Protein AF-A0A952LH83-F1 (afdb_monomer_lite)

Radius of gyration: 12.83 Å; chains: 1; bounding box: 37×16×30 Å

Structure (mmCIF, N/CA/C/O backbone):
data_AF-A0A952LH83-F1
#
_entry.id   AF-A0A952LH83-F1
#
loop_
_atom_site.group_PDB
_atom_site.id
_atom_site.type_symbol
_atom_site.label_atom_id
_atom_site.label_alt_id
_atom_site.l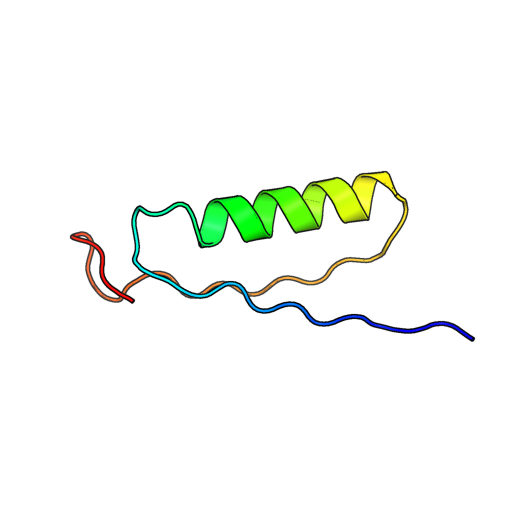abel_comp_id
_atom_site.label_asym_id
_atom_site.label_entity_id
_atom_site.label_seq_id
_atom_site.pdbx_PDB_ins_code
_atom_site.Cartn_x
_atom_site.Cartn_y
_atom_site.Cartn_z
_atom_site.occupancy
_atom_site.B_iso_or_equiv
_atom_site.auth_seq_id
_atom_site.auth_comp_id
_atom_site.auth_asym_id
_atom_site.auth_atom_id
_atom_site.pdbx_PDB_model_num
ATOM 1 N N . MET A 1 1 ? -24.243 -4.728 10.958 1.00 49.75 1 MET A N 1
ATOM 2 C CA . MET A 1 1 ? -23.884 -5.363 9.675 1.00 49.75 1 MET A CA 1
ATOM 3 C C . MET A 1 1 ? -22.415 -5.064 9.452 1.00 49.75 1 MET A C 1
ATOM 5 O O . MET A 1 1 ? -22.069 -3.891 9.482 1.00 49.75 1 MET A O 1
ATOM 9 N N . ALA A 1 2 ? -21.557 -6.080 9.370 1.00 75.06 2 ALA A N 1
ATOM 10 C CA . ALA A 1 2 ? -20.167 -5.865 8.971 1.00 75.06 2 ALA A CA 1
ATOM 11 C C . ALA A 1 2 ? -20.149 -5.643 7.452 1.00 75.06 2 ALA A C 1
ATOM 13 O O . ALA A 1 2 ? -20.895 -6.321 6.742 1.00 75.06 2 ALA A O 1
ATOM 14 N N . PHE A 1 3 ? -19.390 -4.658 6.974 1.00 85.69 3 PHE A N 1
ATOM 15 C 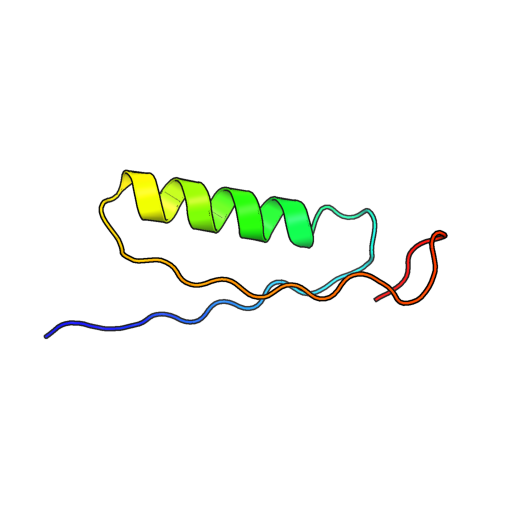CA . PHE A 1 3 ? -19.204 -4.412 5.547 1.00 85.69 3 PHE A CA 1
ATOM 16 C C . PHE A 1 3 ? -17.713 -4.470 5.236 1.00 85.69 3 PHE A C 1
ATOM 18 O O . PHE A 1 3 ? -16.908 -3.919 5.985 1.00 85.69 3 PHE A O 1
ATOM 25 N N . ASP A 1 4 ? -17.377 -5.108 4.122 1.00 92.56 4 ASP A N 1
ATOM 26 C CA . ASP A 1 4 ? -16.018 -5.152 3.601 1.00 92.56 4 ASP A CA 1
ATOM 27 C C . ASP A 1 4 ? -15.870 -4.110 2.488 1.00 92.56 4 ASP A C 1
ATOM 29 O O . ASP A 1 4 ? -16.767 -3.932 1.658 1.00 92.56 4 ASP A O 1
ATOM 33 N N . LEU A 1 5 ? -14.734 -3.408 2.467 1.00 94.50 5 LEU A N 1
ATOM 34 C CA . LEU A 1 5 ? -14.410 -2.402 1.457 1.00 94.50 5 LEU A CA 1
ATOM 35 C C . LEU A 1 5 ? -13.156 -2.818 0.690 1.00 94.50 5 LEU A C 1
ATOM 37 O O . LEU A 1 5 ? -12.076 -2.933 1.263 1.00 94.50 5 LEU A O 1
ATOM 41 N N . THR A 1 6 ? -13.282 -2.991 -0.625 1.00 96.12 6 THR A N 1
ATOM 42 C CA . THR A 1 6 ? -12.143 -3.262 -1.510 1.00 96.12 6 THR A CA 1
ATOM 43 C C . THR A 1 6 ? -11.728 -1.990 -2.242 1.00 96.12 6 THR A C 1
ATOM 45 O O . THR A 1 6 ? -12.533 -1.381 -2.943 1.00 96.12 6 THR A O 1
ATOM 48 N N . ILE A 1 7 ? -10.457 -1.607 -2.107 1.00 96.38 7 ILE A N 1
ATOM 49 C CA . ILE A 1 7 ? -9.863 -0.439 -2.768 1.00 96.38 7 ILE A CA 1
ATOM 50 C C . ILE A 1 7 ? -8.718 -0.922 -3.658 1.00 96.38 7 ILE A C 1
ATOM 52 O O . ILE A 1 7 ? -7.849 -1.663 -3.199 1.00 96.38 7 ILE A O 1
ATOM 56 N N . LYS A 1 8 ? -8.700 -0.493 -4.925 1.00 96.44 8 LYS A N 1
ATOM 57 C CA . LYS A 1 8 ? -7.605 -0.772 -5.861 1.00 96.44 8 LYS A CA 1
ATOM 58 C C . LYS A 1 8 ? -6.826 0.506 -6.151 1.00 96.44 8 LYS A C 1
ATOM 60 O O . LYS A 1 8 ? -7.381 1.454 -6.698 1.00 96.44 8 LYS A O 1
ATOM 65 N N . PHE A 1 9 ? -5.536 0.483 -5.840 1.00 96.19 9 PHE A 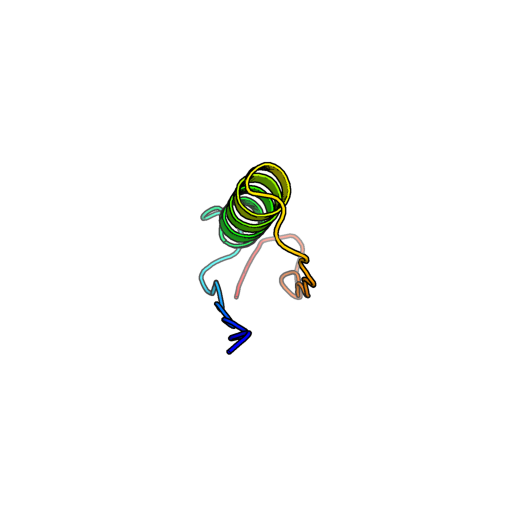N 1
ATOM 66 C CA . PHE A 1 9 ? -4.575 1.492 -6.275 1.00 96.19 9 PHE A CA 1
ATOM 67 C C . PHE A 1 9 ? -3.911 1.007 -7.567 1.00 96.19 9 PHE A C 1
ATOM 69 O O . PHE A 1 9 ? -3.482 -0.144 -7.645 1.00 96.19 9 PHE A O 1
ATOM 76 N N . ALA A 1 10 ? -3.870 1.859 -8.587 1.00 95.75 10 ALA A N 1
ATOM 77 C CA . ALA A 1 10 ? -3.266 1.573 -9.884 1.00 95.75 10 ALA A CA 1
ATOM 78 C C . ALA A 1 10 ? -2.646 2.858 -10.446 1.00 95.75 10 ALA A C 1
ATOM 80 O O . ALA A 1 10 ? -3.163 3.944 -10.192 1.00 95.75 10 ALA A O 1
ATOM 81 N N . GLY A 1 11 ? -1.554 2.731 -11.191 1.00 94.06 11 GLY A N 1
ATOM 82 C CA . GLY A 1 11 ? -0.795 3.860 -11.727 1.00 94.06 11 GLY A CA 1
ATOM 83 C C . GLY A 1 11 ? 0.593 3.406 -12.161 1.00 94.06 11 GLY A C 1
ATOM 84 O O . GLY A 1 11 ? 0.837 2.202 -12.245 1.00 94.06 11 GLY A O 1
ATOM 85 N N . GLU A 1 12 ? 1.495 4.348 -12.411 1.00 93.50 12 GLU A N 1
ATOM 86 C CA . GLU A 1 12 ? 2.834 4.020 -12.890 1.00 93.50 12 GLU A CA 1
ATOM 87 C C . GLU A 1 12 ? 3.806 3.720 -11.736 1.00 93.50 12 GLU A C 1
ATOM 89 O O . GLU A 1 12 ? 3.801 4.342 -10.664 1.00 93.50 12 GLU A O 1
ATOM 94 N N . GLY A 1 13 ? 4.659 2.719 -11.943 1.00 89.44 13 GLY A N 1
ATOM 95 C CA . GLY A 1 13 ? 5.726 2.344 -11.031 1.00 89.44 13 GLY A CA 1
ATOM 96 C C . GLY A 1 13 ? 6.668 3.521 -10.795 1.00 89.44 13 GLY A C 1
ATOM 97 O O . GLY A 1 13 ? 7.344 3.978 -11.707 1.00 89.44 13 GLY A O 1
ATOM 98 N N . GLY A 1 14 ? 6.722 3.991 -9.550 1.00 91.12 14 GLY A N 1
ATOM 99 C CA . GLY A 1 14 ? 7.483 5.182 -9.158 1.00 91.12 14 GLY A CA 1
ATOM 100 C C . GLY A 1 14 ? 6.606 6.329 -8.656 1.00 91.12 14 GLY A C 1
ATOM 101 O O . GLY A 1 14 ? 7.076 7.131 -7.854 1.00 91.12 14 GLY A O 1
ATOM 102 N N . GLU A 1 15 ? 5.312 6.348 -8.992 1.00 94.88 15 GLU A N 1
ATOM 103 C CA . GLU A 1 15 ? 4.363 7.376 -8.525 1.00 94.88 15 GLU A CA 1
ATOM 104 C C . GLU A 1 15 ? 3.813 7.106 -7.113 1.00 94.88 15 GLU A C 1
ATOM 106 O O . GLU A 1 15 ? 2.952 7.819 -6.605 1.00 94.88 15 GLU A O 1
ATOM 111 N N . GLY A 1 16 ? 4.305 6.055 -6.452 1.00 95.38 16 GLY A N 1
ATOM 112 C CA . GLY A 1 16 ? 3.901 5.710 -5.091 1.00 95.38 16 GLY A CA 1
ATOM 113 C C . GLY A 1 16 ? 2.612 4.892 -4.995 1.00 95.38 16 GLY A C 1
ATOM 114 O O . GLY A 1 16 ? 2.041 4.825 -3.914 1.00 95.38 16 GLY A O 1
ATOM 115 N N . VAL A 1 17 ? 2.177 4.219 -6.067 1.00 96.75 17 VAL A N 1
ATOM 116 C CA . VAL A 1 17 ? 0.974 3.355 -6.081 1.00 96.75 17 VAL A CA 1
ATOM 117 C C . VAL A 1 17 ? 1.007 2.297 -4.970 1.00 96.75 17 VAL A C 1
ATOM 119 O O . VAL A 1 17 ? 0.052 2.146 -4.210 1.00 96.75 17 VAL A O 1
ATOM 122 N N . ILE A 1 18 ? 2.135 1.592 -4.839 1.00 95.94 18 ILE A N 1
ATOM 123 C CA . ILE A 1 18 ? 2.327 0.559 -3.811 1.00 95.94 18 ILE A CA 1
ATOM 124 C C . ILE A 1 18 ? 2.397 1.187 -2.418 1.00 95.94 18 ILE A C 1
ATOM 126 O O . ILE A 1 18 ? 1.761 0.699 -1.486 1.00 95.94 18 ILE A O 1
ATOM 130 N N . SER A 1 19 ? 3.118 2.303 -2.288 1.00 97.50 19 SER A N 1
ATOM 131 C CA . SER A 1 19 ? 3.256 3.030 -1.025 1.00 97.50 19 SER A CA 1
ATOM 132 C C . SER A 1 19 ? 1.912 3.551 -0.520 1.00 97.50 19 SER A C 1
ATOM 134 O O . SER A 1 19 ? 1.626 3.438 0.667 1.00 97.50 19 SER A O 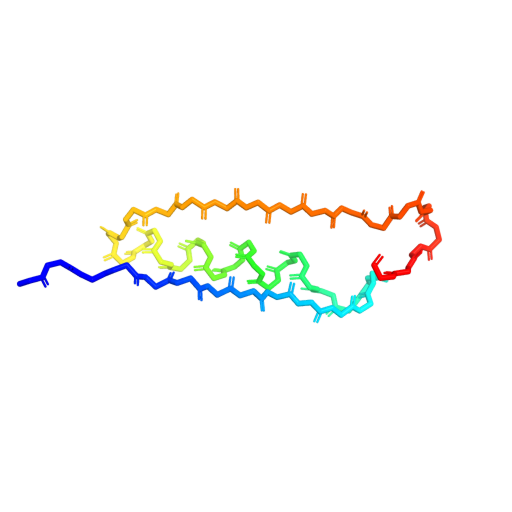1
ATOM 136 N N . ALA A 1 20 ? 1.061 4.073 -1.407 1.00 97.69 20 ALA A N 1
ATOM 137 C CA . ALA A 1 20 ? -0.286 4.518 -1.069 1.00 97.69 20 ALA A CA 1
ATOM 138 C C . ALA A 1 20 ? -1.123 3.363 -0.499 1.00 97.69 20 ALA A C 1
ATOM 140 O O . ALA A 1 20 ? -1.714 3.515 0.570 1.00 97.69 20 ALA A O 1
ATOM 141 N N . GLY A 1 21 ? -1.093 2.192 -1.146 1.00 97.31 21 GLY A N 1
ATOM 142 C CA . GLY A 1 21 ? -1.748 0.985 -0.636 1.00 97.31 21 GLY A CA 1
ATOM 143 C C . GLY A 1 21 ? -1.223 0.552 0.738 1.00 97.31 21 GLY A C 1
ATOM 144 O O . GLY A 1 21 ? -2.017 0.298 1.646 1.00 97.31 21 GLY A O 1
ATOM 145 N N . ASP A 1 22 ? 0.100 0.534 0.926 1.00 97.56 22 ASP A N 1
ATOM 146 C CA . ASP A 1 22 ? 0.731 0.168 2.201 1.00 97.56 22 ASP A CA 1
ATOM 147 C C . ASP A 1 22 ? 0.381 1.180 3.322 1.00 97.56 22 ASP A C 1
ATOM 149 O O . ASP A 1 22 ? 0.120 0.784 4.464 1.00 97.56 22 ASP A O 1
ATOM 153 N N . PHE A 1 23 ? 0.295 2.481 3.015 1.00 98.12 23 PHE A N 1
ATOM 154 C CA . PHE A 1 23 ? -0.144 3.505 3.971 1.00 98.12 23 PHE A CA 1
ATOM 155 C C . PHE A 1 23 ? -1.623 3.374 4.331 1.00 98.12 23 PHE A C 1
ATOM 157 O O . PHE A 1 23 ? -1.968 3.464 5.511 1.00 98.12 23 PHE A O 1
ATOM 164 N N . THR A 1 24 ? -2.495 3.124 3.352 1.00 97.62 24 THR A N 1
ATOM 165 C CA . THR A 1 24 ? -3.925 2.899 3.602 1.00 97.62 24 THR A CA 1
ATOM 166 C C . THR A 1 24 ? -4.152 1.654 4.454 1.00 97.62 24 THR A C 1
ATOM 168 O O . THR A 1 24 ? -4.900 1.727 5.429 1.00 97.62 24 THR A O 1
ATOM 171 N N . MET A 1 25 ? -3.464 0.546 4.156 1.00 97.00 25 MET A N 1
ATOM 172 C CA . MET A 1 25 ? -3.501 -0.664 4.984 1.00 97.00 25 MET A CA 1
ATOM 173 C C . MET A 1 25 ? -3.117 -0.344 6.427 1.00 97.00 25 MET A C 1
ATOM 175 O O . MET A 1 25 ? -3.854 -0.673 7.354 1.00 97.00 25 MET A O 1
ATOM 179 N N . ARG A 1 26 ? -1.977 0.325 6.625 1.00 98.00 26 ARG A N 1
ATOM 180 C CA . ARG A 1 26 ? -1.469 0.621 7.966 1.00 98.00 26 ARG A CA 1
ATOM 181 C C . ARG A 1 26 ? -2.403 1.542 8.750 1.00 98.00 26 ARG A C 1
ATOM 183 O O . ARG A 1 26 ? -2.615 1.316 9.939 1.00 98.00 26 ARG A O 1
ATOM 190 N N . ALA A 1 27 ? -2.987 2.540 8.089 1.00 98.12 27 ALA A N 1
ATOM 191 C CA . ALA A 1 27 ? -3.998 3.404 8.688 1.00 98.12 27 ALA A CA 1
ATOM 192 C C . ALA A 1 27 ? -5.253 2.615 9.099 1.00 98.12 27 ALA A C 1
ATOM 194 O O . ALA A 1 27 ? -5.722 2.777 10.222 1.00 98.12 27 ALA A O 1
ATOM 195 N N . ALA A 1 28 ? -5.757 1.721 8.242 1.00 97.00 28 ALA A N 1
ATOM 196 C CA . ALA A 1 28 ? -6.912 0.875 8.548 1.00 97.00 28 ALA A CA 1
ATOM 197 C C . ALA A 1 28 ? -6.647 -0.066 9.737 1.00 97.00 28 ALA A C 1
ATOM 199 O O . ALA A 1 28 ? -7.486 -0.184 10.630 1.00 97.00 28 ALA A O 1
ATOM 200 N N . THR A 1 29 ? -5.452 -0.657 9.818 1.00 97.38 29 THR A N 1
ATOM 201 C CA . THR A 1 29 ? -5.050 -1.474 10.972 1.00 97.38 29 THR A CA 1
ATOM 202 C C . THR A 1 29 ? -5.015 -0.659 12.269 1.00 97.38 29 THR A C 1
ATOM 204 O O . THR A 1 29 ? -5.464 -1.148 13.303 1.00 97.38 29 THR A O 1
ATOM 207 N N . TYR A 1 30 ? -4.554 0.599 12.241 1.00 98.06 30 TYR A N 1
ATOM 208 C CA . TYR A 1 30 ? -4.604 1.477 13.422 1.00 98.06 30 TYR A CA 1
ATOM 209 C C . TYR A 1 30 ? -6.026 1.838 13.868 1.00 98.06 30 TYR A C 1
ATOM 211 O O . TYR A 1 30 ? -6.222 2.195 15.027 1.00 98.06 30 TYR A O 1
ATOM 219 N N . LEU A 1 31 ? -7.017 1.701 12.986 1.00 96.88 31 LEU A N 1
ATOM 220 C CA . LEU A 1 31 ? -8.437 1.857 13.307 1.00 96.88 31 LEU A CA 1
ATOM 221 C C . LEU A 1 31 ? -9.091 0.551 13.799 1.00 96.88 31 LEU A C 1
ATOM 223 O O . LEU A 1 31 ? -10.297 0.528 14.030 1.00 96.88 31 LEU A O 1
ATOM 227 N N . GLY A 1 32 ? -8.317 -0.528 13.969 1.00 96.12 32 GLY A N 1
ATOM 228 C CA . GLY A 1 32 ? -8.813 -1.828 14.430 1.00 96.12 32 GLY A CA 1
ATOM 229 C C . GLY A 1 32 ? -9.518 -2.651 13.349 1.00 96.12 32 GLY A C 1
ATOM 230 O O . GLY A 1 32 ? -10.230 -3.594 13.683 1.00 96.12 32 GLY A O 1
ATOM 231 N N . LEU A 1 33 ? -9.343 -2.298 12.071 1.00 95.75 33 LEU A N 1
ATOM 232 C CA . LEU A 1 33 ? -9.897 -3.058 10.952 1.00 95.75 33 LEU A CA 1
ATOM 233 C C . LEU A 1 33 ? -8.984 -4.231 10.585 1.00 95.75 33 LEU A C 1
ATOM 235 O O . LEU A 1 33 ? -7.755 -4.102 10.583 1.00 95.75 33 LEU A O 1
ATOM 239 N N . GLU A 1 34 ? -9.591 -5.356 10.212 1.00 95.81 34 GLU A N 1
ATOM 240 C CA . GLU A 1 34 ? -8.877 -6.436 9.534 1.00 95.81 34 GLU A CA 1
ATOM 241 C C . GLU A 1 34 ? -8.587 -6.031 8.088 1.00 95.81 34 GLU A C 1
ATOM 243 O O . GLU A 1 34 ? -9.434 -5.456 7.402 1.00 95.81 34 GLU A O 1
ATOM 248 N N . VAL A 1 35 ? -7.365 -6.301 7.629 1.00 97.00 35 VAL A N 1
ATOM 249 C CA . VAL A 1 35 ? -6.908 -5.875 6.305 1.00 97.00 35 VAL A CA 1
ATOM 250 C C . VAL A 1 35 ? -6.233 -7.029 5.584 1.00 97.00 35 VAL A C 1
ATOM 252 O O . VAL A 1 35 ? -5.367 -7.703 6.139 1.00 97.00 35 VAL A O 1
ATOM 255 N N . VAL A 1 36 ? -6.586 -7.202 4.314 1.00 96.31 36 VAL A N 1
ATOM 256 C CA . VAL A 1 36 ? -5.918 -8.103 3.373 1.00 96.31 36 VAL A CA 1
ATOM 257 C C . VAL A 1 36 ? -5.450 -7.273 2.186 1.00 96.31 36 VAL A C 1
ATOM 259 O O . VAL A 1 36 ? -6.207 -6.462 1.654 1.00 96.31 36 VAL A O 1
ATOM 262 N N . THR A 1 37 ? -4.199 -7.461 1.770 1.00 96.69 37 THR A N 1
ATOM 263 C CA . THR A 1 37 ? -3.619 -6.746 0.631 1.00 96.69 37 THR A CA 1
ATOM 264 C C . THR A 1 37 ? -3.041 -7.706 -0.397 1.00 96.69 37 THR A C 1
ATOM 266 O O . THR A 1 37 ? -2.599 -8.811 -0.088 1.00 96.69 37 THR A O 1
ATOM 269 N N . PHE A 1 38 ? -3.039 -7.254 -1.646 1.00 96.69 38 PHE A N 1
ATOM 270 C CA . PHE A 1 38 ? -2.353 -7.886 -2.762 1.00 96.69 38 PHE A CA 1
ATOM 271 C C . PHE A 1 38 ? -1.679 -6.787 -3.581 1.00 96.69 38 PHE A C 1
ATOM 273 O O . PHE A 1 38 ? -2.266 -5.724 -3.790 1.00 96.69 38 PHE A O 1
ATOM 280 N N . LYS A 1 39 ? -0.453 -7.039 -4.043 1.00 95.00 39 LYS A N 1
ATOM 281 C CA . LYS A 1 39 ? 0.293 -6.113 -4.895 1.00 95.00 39 LYS A CA 1
ATOM 282 C C . LYS A 1 39 ? 0.996 -6.843 -6.028 1.00 95.00 39 LYS A C 1
ATOM 284 O O . LYS A 1 39 ? 1.606 -7.886 -5.809 1.00 95.00 39 LYS A O 1
ATOM 289 N N . SER A 1 40 ? 0.930 -6.253 -7.217 1.00 94.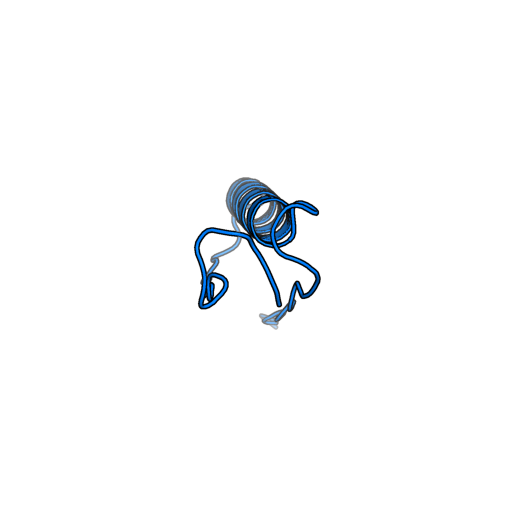44 40 SER A N 1
ATOM 290 C CA . SER A 1 40 ? 1.732 -6.616 -8.382 1.00 94.44 40 SER A CA 1
ATOM 291 C C . SER A 1 40 ? 2.766 -5.523 -8.624 1.00 94.44 40 SER A C 1
ATOM 293 O O . SER A 1 40 ? 2.412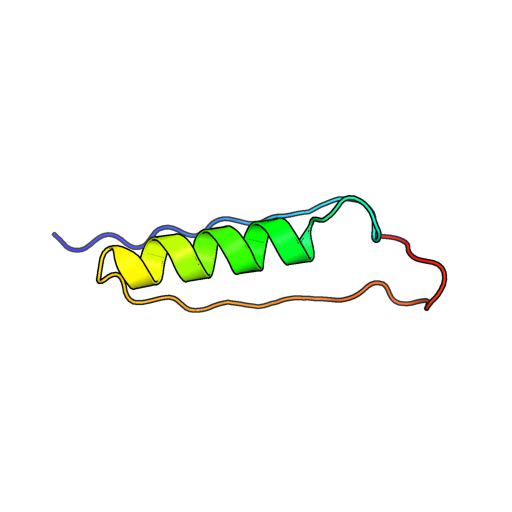 -4.348 -8.686 1.00 94.44 40 SER A O 1
ATOM 295 N N . PHE A 1 41 ? 4.034 -5.905 -8.737 1.00 92.69 41 PHE A N 1
ATOM 296 C CA . PHE A 1 41 ? 5.097 -4.989 -9.146 1.00 92.69 41 PHE A CA 1
ATOM 297 C C . PHE A 1 41 ? 5.185 -4.937 -10.678 1.00 92.69 41 PHE A C 1
ATOM 299 O O . PHE A 1 41 ? 4.801 -5.923 -11.318 1.00 92.69 41 PHE A O 1
ATOM 306 N N . PRO A 1 42 ? 5.709 -3.839 -11.258 1.00 91.75 42 PRO A N 1
ATOM 307 C CA . PRO A 1 42 ? 5.955 -3.761 -12.692 1.00 91.75 42 PRO A CA 1
ATOM 308 C C . PRO A 1 42 ? 6.813 -4.934 -13.173 1.00 91.75 42 PRO A C 1
ATOM 310 O O . PRO A 1 42 ? 7.683 -5.423 -12.447 1.00 91.75 42 PRO A O 1
ATOM 313 N N . ALA A 1 43 ? 6.588 -5.369 -14.412 1.00 92.88 43 ALA A N 1
ATOM 314 C CA . ALA A 1 43 ? 7.315 -6.498 -14.994 1.00 92.88 43 ALA A CA 1
ATOM 315 C C . ALA A 1 43 ? 8.820 -6.218 -15.188 1.00 92.88 43 ALA A C 1
ATOM 317 O O . ALA A 1 43 ? 9.616 -7.154 -15.257 1.00 92.88 43 ALA A O 1
ATOM 318 N N . GLU A 1 44 ? 9.217 -4.944 -15.258 1.00 92.56 44 GLU A N 1
ATOM 319 C CA . GLU A 1 44 ? 10.600 -4.511 -15.450 1.00 92.56 44 GLU A CA 1
ATOM 320 C C . GLU A 1 44 ? 11.092 -3.626 -14.296 1.00 92.56 44 GLU A C 1
ATOM 322 O O . GLU A 1 44 ? 10.355 -2.810 -13.746 1.00 92.56 44 GLU A O 1
ATOM 327 N N . ILE A 1 45 ? 12.391 -3.716 -13.981 1.00 90.00 45 ILE A N 1
ATOM 328 C CA . ILE A 1 45 ? 13.034 -2.902 -12.926 1.00 90.00 45 ILE A CA 1
ATOM 329 C C . ILE A 1 45 ? 12.927 -1.399 -13.222 1.00 90.00 45 ILE A C 1
ATOM 331 O O . ILE A 1 45 ? 12.899 -0.587 -12.300 1.00 90.00 45 ILE A O 1
ATOM 335 N N . LYS A 1 46 ? 12.866 -1.017 -14.503 1.00 89.44 46 LYS A N 1
ATOM 336 C CA . LYS A 1 46 ? 12.788 0.387 -14.930 1.00 89.44 46 LYS A CA 1
ATOM 337 C C . LYS A 1 46 ? 11.466 1.069 -14.559 1.00 89.44 46 LYS A C 1
ATOM 339 O O . LYS A 1 46 ? 11.397 2.287 -14.673 1.00 89.44 46 LYS A O 1
ATOM 344 N N . GLY A 1 47 ? 10.458 0.316 -14.119 1.00 87.06 47 GLY A N 1
ATOM 345 C CA . GLY A 1 47 ? 9.107 0.815 -13.885 1.00 87.06 47 GLY A CA 1
ATOM 346 C C . GLY A 1 47 ? 8.133 0.338 -14.959 1.00 87.06 47 GLY A C 1
ATOM 347 O O . GLY A 1 47 ? 8.426 -0.584 -15.719 1.00 87.06 47 GLY A O 1
ATOM 348 N N . GLY A 1 48 ? 6.952 0.948 -14.981 1.00 82.31 48 GLY A N 1
ATOM 349 C CA . GLY A 1 48 ? 5.815 0.530 -15.801 1.00 82.31 48 GLY A CA 1
ATOM 350 C C . GLY A 1 48 ? 4.541 0.394 -14.969 1.00 82.31 48 GLY A C 1
ATOM 351 O O . GLY A 1 48 ? 4.553 0.681 -13.774 1.00 82.31 48 GLY A O 1
ATOM 352 N N . TYR A 1 49 ? 3.452 -0.021 -15.610 1.00 65.88 49 TYR A N 1
ATOM 353 C CA . TYR A 1 49 ? 2.173 -0.299 -14.948 1.00 65.88 49 TYR A CA 1
ATOM 354 C C . TYR A 1 49 ? 2.200 -1.616 -14.157 1.00 65.88 49 TYR A C 1
ATOM 356 O O . TYR A 1 49 ? 2.788 -2.599 -14.669 1.00 65.88 49 TYR A O 1
#

Foldseek 3Di:
DDDDDDDQFDDKFPPCSVVVVVVVQVVCVVVVDDDDDDDDFDPDPVIGD

Secondary structure (DSSP, 8-state):
------------TTTTHHHHHHHHHHHHHHTT----------SSTT---

pLDDT: mean 92.78, std 8.59, range [49.75, 98.12]

Sequence (49 aa):
MAFDLTIKFAGEGGEGVISAGDFTMRAATYLGLEVVTFKSFPAEIKGGY